Protein AF-A0A941MSP1-F1 (afdb_monomer)

Solvent-accessible surface area (backbone atoms only — not comparable to full-atom values): 10038 Å² total; per-residue (Å²): 139,80,85,80,75,80,82,75,92,82,74,96,70,62,73,68,59,57,51,48,50,52,49,49,52,51,44,52,67,50,64,73,70,70,75,74,81,51,68,58,54,55,52,42,49,37,52,73,72,42,60,57,57,66,68,45,79,78,54,81,81,49,48,59,56,45,52,57,32,33,71,34,69,72,24,37,55,54,52,52,53,51,46,55,54,38,59,72,58,56,72,97,48,71,70,61,54,51,53,33,51,49,44,23,51,53,45,24,52,54,34,34,74,73,66,74,32,69,68,59,12,46,52,53,15,48,52,52,31,4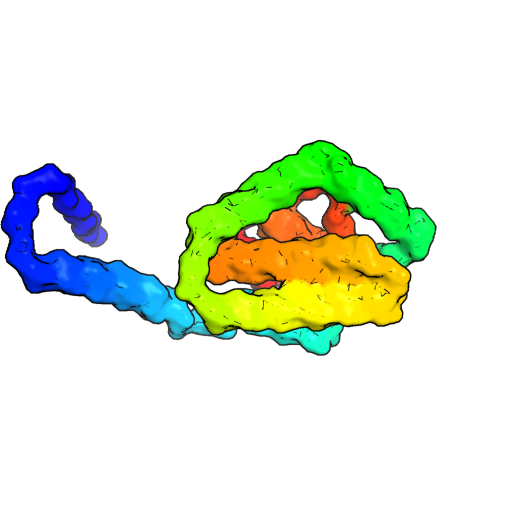9,52,38,47,22,60,76,57,65,59,72,48,33,56,59,32,24,49,54,47,27,37,77,68,32,36,83,78,43,38,78,69,63,64,33,83,73,56,66,68,56,70,79,74,115

Foldseek 3Di:
DDDDDDDDPDDDDDPVVVVVVVVVVVVVVVVVVDDDDQLLNVLLVCLVVVVLQPLADDDLVRVVVQLVQCPPCLNVVVLVVLQVVLVVLDDPDVVLLVSLVSSLVSQLVSCCVPRVDNSVSNVRSVLSSSLSSCSVSVPDWQQNLQCSLCSVVSHHDGHHTDRHDDGSSVSVVD

Sequence (174 aa):
MQEVLCPQVGASFSGQTYLFWKRLISLKQYCFRNTDMDSLDKLIANANDGTLLHKLTLEQKDIHYALDQRDHPSFDNKWMKASHAVDTLKGSAADADARVAQLRKILYLQSMERWESPDLAACISDDFGLIGDALITQYQNPWLNGLLLAYLSSRFPTGELQETPGLLEDAFKA

pLDDT: mean 81.32, std 20.1, range [31.2, 98.31]

Structure (mmCIF, N/CA/C/O backbone):
data_AF-A0A941MSP1-F1
#
_entry.id   AF-A0A941MSP1-F1
#
loop_
_atom_site.group_PDB
_atom_site.id
_atom_site.type_symbol
_atom_site.label_atom_id
_atom_site.label_alt_id
_atom_site.label_comp_id
_atom_site.label_asym_id
_atom_site.label_entity_id
_atom_site.label_seq_id
_atom_site.pdbx_PDB_ins_code
_atom_site.Cartn_x
_atom_site.Cartn_y
_atom_site.Cartn_z
_atom_site.occupancy
_atom_site.B_iso_or_equiv
_atom_site.auth_seq_id
_atom_site.auth_comp_id
_atom_site.auth_asym_id
_atom_site.auth_atom_id
_atom_site.pdbx_PDB_model_num
ATOM 1 N N . MET A 1 1 ? -33.650 -7.736 22.310 1.00 36.94 1 MET A N 1
ATOM 2 C CA . MET A 1 1 ? -32.845 -6.592 21.840 1.00 36.94 1 MET A CA 1
ATOM 3 C C . MET A 1 1 ? -33.368 -5.349 22.530 1.00 36.94 1 MET A C 1
ATOM 5 O O . MET A 1 1 ? -34.503 -4.978 22.276 1.00 36.94 1 MET A O 1
ATOM 9 N N . GLN A 1 2 ? -32.609 -4.781 23.464 1.00 31.20 2 GLN A N 1
ATOM 10 C CA . GLN A 1 2 ? -32.895 -3.459 24.023 1.00 31.20 2 GLN A CA 1
ATOM 11 C C . GLN A 1 2 ? -31.796 -2.527 23.517 1.00 31.20 2 GLN A C 1
ATOM 13 O O . GLN A 1 2 ? -30.632 -2.694 23.878 1.00 31.20 2 GLN A O 1
ATOM 18 N N . GLU A 1 3 ? -32.161 -1.603 22.631 1.00 36.97 3 GLU A N 1
ATOM 19 C CA . GLU A 1 3 ? -31.305 -0.478 22.269 1.00 36.97 3 GLU A CA 1
ATOM 20 C C . GLU A 1 3 ? -31.138 0.414 23.500 1.00 36.97 3 GLU A C 1
ATOM 22 O O . GLU A 1 3 ? -32.107 0.935 24.054 1.00 36.97 3 GLU A O 1
ATOM 27 N N . VAL A 1 4 ? -29.897 0.570 23.956 1.00 43.75 4 VAL A N 1
ATOM 28 C CA . VAL A 1 4 ? -29.560 1.531 25.004 1.00 43.75 4 VAL A CA 1
ATOM 29 C C . VAL A 1 4 ? -29.316 2.866 24.311 1.00 43.75 4 VAL A C 1
ATOM 31 O O . VAL A 1 4 ? -28.249 3.102 23.746 1.00 43.75 4 VAL A O 1
ATOM 34 N N . LEU A 1 5 ? -30.342 3.716 24.318 1.00 41.56 5 LEU A N 1
ATOM 35 C CA . LEU A 1 5 ? -30.281 5.093 23.836 1.00 41.56 5 LEU A CA 1
ATOM 36 C C . LEU A 1 5 ? -29.162 5.864 24.554 1.00 41.56 5 LEU A C 1
ATOM 38 O O . LEU A 1 5 ? -29.098 5.904 25.784 1.00 41.56 5 LEU A O 1
ATOM 42 N N . CYS A 1 6 ? -28.287 6.495 23.770 1.00 42.22 6 CYS A N 1
ATOM 43 C CA . CYS A 1 6 ? -27.318 7.470 24.261 1.00 42.22 6 CYS A CA 1
ATOM 44 C C . CYS A 1 6 ? -28.073 8.672 24.871 1.00 42.22 6 CYS A C 1
ATOM 46 O O . CYS A 1 6 ? -28.960 9.209 24.198 1.00 42.22 6 CYS A O 1
ATOM 48 N N . PRO A 1 7 ? -27.771 9.125 26.104 1.00 40.84 7 PRO A N 1
ATOM 49 C CA . PRO A 1 7 ? -28.446 10.286 26.664 1.00 40.84 7 PRO A CA 1
ATOM 50 C C . PRO A 1 7 ? -27.969 11.557 25.955 1.00 40.84 7 PRO A C 1
ATOM 52 O O . PRO A 1 7 ? -26.774 11.852 25.919 1.00 40.84 7 PRO A O 1
ATOM 55 N N . GLN A 1 8 ? -28.917 12.317 25.410 1.00 44.19 8 GLN A N 1
ATOM 56 C CA . GLN A 1 8 ? -28.675 13.650 24.867 1.00 44.19 8 GLN A CA 1
ATOM 57 C C . GLN A 1 8 ? -28.265 14.617 25.988 1.00 44.19 8 GLN A C 1
ATOM 59 O O . GLN A 1 8 ? -28.754 14.549 27.117 1.00 44.19 8 GLN A O 1
ATOM 64 N N . VAL A 1 9 ? -27.325 15.495 25.644 1.00 46.62 9 VAL A N 1
ATOM 65 C CA . VAL A 1 9 ? -26.627 16.456 26.506 1.00 46.62 9 VAL A CA 1
ATOM 66 C C . VAL A 1 9 ? -27.627 17.319 27.286 1.00 46.62 9 VAL A C 1
ATOM 68 O O . VAL A 1 9 ? -28.341 18.125 26.698 1.00 46.62 9 VAL A O 1
ATOM 71 N N . GLY A 1 10 ? -27.686 17.160 28.612 1.00 44.94 10 GLY A N 1
ATOM 72 C CA . GLY A 1 10 ? -28.572 17.985 29.448 1.00 44.94 10 GLY A CA 1
ATOM 73 C C . GLY A 1 10 ? -28.743 17.584 30.916 1.00 44.94 10 GLY A C 1
ATOM 74 O O . GLY A 1 10 ? -29.373 18.327 31.661 1.00 44.94 10 GLY A O 1
ATOM 75 N N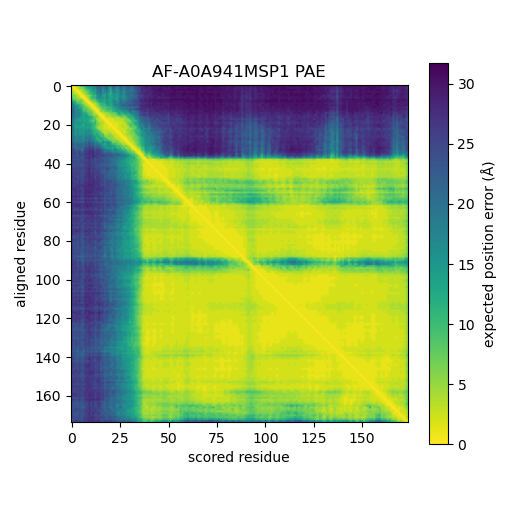 . ALA A 1 11 ? -28.189 16.459 31.375 1.00 44.16 11 ALA A N 1
ATOM 76 C CA . ALA A 1 11 ? -28.283 16.053 32.778 1.00 44.16 11 ALA A CA 1
ATOM 77 C C . ALA A 1 11 ? -26.936 16.205 33.502 1.00 44.16 11 ALA A C 1
ATOM 79 O O . ALA A 1 11 ? -25.910 15.690 33.057 1.00 44.16 11 ALA A O 1
ATOM 80 N N . SER A 1 12 ? -26.956 16.914 34.634 1.00 46.88 12 SER A N 1
ATOM 81 C CA . SER A 1 12 ? -25.859 16.966 35.605 1.00 46.88 12 SER A CA 1
ATOM 82 C C . SER A 1 12 ? -25.603 15.555 36.135 1.00 46.88 12 SER A C 1
ATOM 84 O O . SER A 1 12 ? -26.428 14.994 36.856 1.00 46.88 12 SER A O 1
ATOM 86 N N . PHE A 1 13 ? -24.479 14.964 35.741 1.00 47.03 13 PHE A N 1
ATOM 87 C CA . PHE A 1 13 ? -24.077 13.630 36.167 1.00 47.03 13 PHE A CA 1
ATOM 88 C C . PHE A 1 13 ? -22.897 13.712 37.136 1.00 47.03 13 PHE A C 1
ATOM 90 O O . PHE A 1 13 ? -21.920 14.424 36.904 1.00 47.03 13 PHE A O 1
ATOM 97 N N . SER A 1 14 ? -22.986 12.957 38.233 1.00 57.72 14 SER A N 1
ATOM 98 C CA . SER A 1 14 ? -21.906 12.828 39.210 1.00 57.72 14 SER A CA 1
ATOM 99 C C . SER A 1 14 ? -20.671 12.183 38.569 1.00 57.72 14 SER A C 1
ATOM 101 O O . SER A 1 14 ? -20.783 11.290 37.720 1.00 57.72 14 SER A O 1
ATOM 103 N N . GLY A 1 15 ? -19.476 12.607 38.999 1.00 51.03 15 GLY A N 1
ATOM 104 C CA . GLY A 1 15 ? -18.192 12.222 38.391 1.00 51.03 15 GLY A CA 1
ATOM 105 C C . GLY A 1 15 ? -17.942 10.711 38.262 1.00 51.03 15 GLY A C 1
ATOM 106 O O . GLY A 1 15 ? -17.173 10.292 37.401 1.00 51.03 15 GLY A O 1
ATOM 107 N N . GLN A 1 16 ? -18.632 9.873 39.041 1.00 51.00 16 GLN A N 1
ATOM 108 C CA . GLN A 1 16 ? -18.529 8.411 38.956 1.00 51.00 16 GLN A CA 1
ATOM 109 C C . GLN A 1 16 ? -19.157 7.826 37.677 1.00 51.00 16 GLN A C 1
ATOM 111 O O . GLN A 1 16 ? -18.612 6.879 37.115 1.00 51.00 16 GLN A O 1
ATOM 116 N N . THR A 1 17 ? -20.251 8.400 37.169 1.00 53.03 17 THR A N 1
ATOM 117 C CA . THR A 1 17 ? -20.946 7.890 35.966 1.00 53.03 17 THR A CA 1
ATOM 118 C C . THR A 1 17 ? -20.195 8.217 34.670 1.00 53.03 17 THR A C 1
ATOM 120 O O . THR A 1 17 ? -20.109 7.379 33.772 1.00 53.03 17 THR A O 1
ATOM 123 N N . TYR A 1 18 ? -19.551 9.386 34.607 1.00 50.25 18 TYR A N 1
ATOM 124 C CA . TYR A 1 18 ? -18.667 9.779 33.505 1.00 50.25 18 TYR A CA 1
ATOM 125 C C . TYR A 1 18 ? -17.392 8.926 33.448 1.00 50.25 18 TYR A C 1
ATOM 127 O O . TYR A 1 18 ? -16.989 8.472 32.376 1.00 50.25 18 TYR A O 1
ATOM 135 N N . LEU A 1 19 ? -16.778 8.647 34.605 1.00 53.59 19 LEU A N 1
ATOM 136 C CA . LEU A 1 19 ? -15.631 7.741 34.692 1.00 53.59 19 LEU A CA 1
ATOM 137 C C . LEU A 1 19 ? -16.010 6.309 34.298 1.00 53.59 19 LEU A C 1
ATOM 139 O O . LEU A 1 19 ? -15.222 5.641 33.637 1.00 53.59 19 LEU A O 1
ATOM 143 N N . PHE A 1 20 ? -17.221 5.857 34.632 1.00 53.50 20 PHE A N 1
ATOM 144 C CA . PHE A 1 20 ? -17.731 4.552 34.214 1.00 53.50 20 PHE A CA 1
ATOM 145 C C . PHE A 1 20 ? -17.922 4.466 32.694 1.00 53.50 20 PHE A C 1
ATOM 147 O O . PHE A 1 20 ? -17.474 3.501 32.083 1.00 53.50 20 PHE A O 1
ATOM 154 N N . TRP A 1 21 ? -18.484 5.500 32.059 1.00 45.12 21 TRP A N 1
ATOM 155 C CA . TRP A 1 21 ? -18.606 5.574 30.597 1.00 45.12 21 TRP A CA 1
ATOM 156 C C . TRP A 1 21 ? -17.251 5.651 29.887 1.00 45.12 21 TRP A C 1
ATOM 158 O O . TRP A 1 21 ? -17.028 4.917 28.928 1.00 45.12 21 TRP A O 1
ATOM 168 N N . LYS A 1 22 ? -16.306 6.459 30.386 1.00 45.78 22 LYS A N 1
ATOM 169 C CA . LYS A 1 22 ? -14.922 6.484 29.877 1.00 45.78 22 LYS A CA 1
ATOM 170 C C . LYS A 1 22 ? -14.240 5.130 30.012 1.00 45.78 22 LYS A C 1
ATOM 172 O O . LYS A 1 22 ? -13.560 4.692 29.089 1.00 45.78 22 LYS A O 1
ATOM 177 N N . ARG A 1 23 ? -14.449 4.451 31.141 1.00 48.53 23 ARG A N 1
ATOM 178 C CA . ARG A 1 23 ? -13.906 3.117 31.387 1.00 48.53 23 ARG A CA 1
ATOM 179 C C . ARG A 1 23 ? -14.575 2.076 30.501 1.00 48.53 23 ARG A C 1
ATOM 181 O O . ARG A 1 23 ? -13.873 1.210 30.022 1.00 48.53 23 ARG A O 1
ATOM 188 N N . LEU A 1 24 ? -15.869 2.180 30.205 1.00 47.28 24 LEU A N 1
ATOM 189 C CA . LEU A 1 24 ? -16.560 1.298 29.262 1.00 47.28 24 LEU A CA 1
ATOM 190 C C . LEU A 1 24 ? -16.162 1.546 27.803 1.00 47.28 24 LEU A C 1
ATOM 192 O O . LEU A 1 24 ? -16.032 0.581 27.064 1.00 47.28 24 LEU A O 1
ATOM 196 N N . ILE A 1 25 ? -15.932 2.794 27.383 1.00 55.66 25 ILE A N 1
ATOM 197 C CA . ILE A 1 25 ? -15.379 3.109 26.054 1.00 55.66 25 ILE A CA 1
ATOM 198 C C . ILE A 1 25 ? -13.952 2.566 25.954 1.00 55.66 25 ILE A C 1
ATOM 200 O O . ILE A 1 25 ? -13.644 1.835 25.021 1.00 55.66 25 ILE A O 1
ATOM 204 N N . SER A 1 26 ? -13.115 2.830 26.960 1.00 45.97 26 SER A N 1
ATOM 205 C CA . SER A 1 26 ? -11.747 2.310 27.035 1.00 45.97 26 SER A CA 1
ATOM 206 C C . SER A 1 26 ? -11.713 0.780 27.090 1.00 45.97 26 SER A C 1
ATOM 208 O O . SER A 1 26 ? -10.929 0.177 26.372 1.00 45.97 26 SER A O 1
ATOM 210 N N . LEU A 1 27 ? -12.601 0.139 27.857 1.00 40.41 27 LEU A N 1
ATOM 211 C CA . LEU A 1 27 ? -12.724 -1.318 27.944 1.00 40.41 27 LEU A CA 1
ATOM 212 C C . LEU A 1 27 ? -13.322 -1.923 26.675 1.00 40.41 27 LEU A C 1
ATOM 214 O O . LEU A 1 27 ? -12.879 -2.988 26.282 1.00 40.41 27 LEU A O 1
ATOM 218 N N . LYS A 1 28 ? -14.255 -1.266 25.976 1.00 44.19 28 LYS A N 1
ATOM 219 C CA . LYS A 1 28 ? -14.699 -1.711 24.643 1.00 44.19 28 LYS A CA 1
ATOM 220 C C . LYS A 1 28 ? -13.563 -1.606 23.625 1.00 44.19 28 LYS A C 1
ATOM 222 O O . LYS A 1 28 ? -13.337 -2.547 22.879 1.00 44.19 28 LYS A O 1
ATOM 227 N N . GLN A 1 29 ? -12.788 -0.525 23.664 1.00 45.06 29 GLN A N 1
ATOM 228 C CA . GLN A 1 29 ? -11.605 -0.315 22.824 1.00 45.06 29 GLN A CA 1
ATOM 229 C C . GLN A 1 29 ? -10.417 -1.224 23.210 1.00 45.06 29 GLN A C 1
ATOM 231 O O . GLN A 1 29 ? -9.470 -1.365 22.439 1.00 45.06 29 GLN A O 1
ATOM 236 N N . TYR A 1 30 ? -10.436 -1.825 24.403 1.00 39.47 30 TYR A N 1
ATOM 237 C CA . TYR A 1 30 ? -9.413 -2.746 24.915 1.00 39.47 30 TYR A CA 1
ATOM 238 C C . TYR A 1 30 ? -9.817 -4.222 24.751 1.00 39.47 30 TYR A C 1
ATOM 240 O O . TYR A 1 30 ? -8.995 -5.049 24.385 1.00 39.47 30 TYR A O 1
ATOM 248 N N . CYS A 1 31 ? -11.091 -4.567 24.944 1.00 37.19 31 CYS A N 1
ATOM 249 C CA . CYS A 1 31 ? -11.619 -5.917 24.735 1.00 37.19 31 CYS A CA 1
ATOM 250 C C . CYS A 1 31 ? -11.827 -6.253 23.252 1.00 37.19 31 CYS A C 1
ATOM 252 O O . CYS A 1 31 ? -11.794 -7.426 22.909 1.00 37.19 31 CYS A O 1
ATOM 254 N N . PHE A 1 32 ? -11.979 -5.261 22.365 1.00 41.00 32 PHE A N 1
ATOM 255 C CA . PHE A 1 32 ? -11.962 -5.489 20.911 1.00 41.00 32 PHE A CA 1
ATOM 256 C C . PHE A 1 32 ? -10.546 -5.762 20.365 1.00 41.00 32 PHE A C 1
ATOM 258 O O . PHE A 1 32 ? -10.390 -6.188 19.230 1.00 41.00 32 PHE A O 1
ATOM 265 N N . ARG A 1 33 ? -9.504 -5.535 21.176 1.00 46.03 33 ARG A N 1
ATOM 266 C CA . ARG A 1 33 ? -8.090 -5.665 20.793 1.00 46.03 33 ARG A CA 1
ATOM 267 C C . ARG A 1 33 ? -7.514 -7.082 20.939 1.00 46.03 33 ARG A C 1
ATOM 269 O O . ARG A 1 33 ? -6.309 -7.228 20.798 1.00 46.03 33 ARG A O 1
ATOM 276 N N . ASN A 1 34 ? -8.317 -8.098 21.282 1.00 43.69 34 ASN A N 1
ATOM 277 C CA . ASN A 1 34 ? -7.769 -9.335 21.855 1.00 43.69 34 ASN A CA 1
ATOM 278 C C . ASN A 1 34 ? -8.404 -10.654 21.373 1.00 43.69 34 ASN A C 1
ATOM 280 O O . ASN A 1 34 ? -8.683 -11.539 22.181 1.00 43.69 34 ASN A O 1
ATOM 284 N N . THR A 1 35 ? -8.579 -10.818 20.062 1.00 38.62 35 THR A N 1
ATOM 285 C CA . THR A 1 35 ? -8.818 -12.131 19.436 1.00 38.62 35 THR A CA 1
ATOM 286 C C . THR A 1 35 ? -8.206 -12.143 18.036 1.00 38.62 35 THR A C 1
ATOM 288 O O . THR A 1 35 ? -8.507 -11.253 17.249 1.00 38.62 35 THR A O 1
ATOM 291 N N . ASP A 1 36 ? -7.387 -13.165 17.765 1.00 43.09 36 ASP A N 1
ATOM 292 C CA . ASP A 1 36 ? -6.569 -13.399 16.563 1.00 43.09 36 ASP A CA 1
ATOM 293 C C . ASP A 1 36 ? -5.363 -12.464 16.384 1.00 43.09 36 ASP A C 1
ATOM 295 O O . ASP A 1 36 ? -5.381 -11.319 16.819 1.00 43.09 36 ASP A O 1
ATOM 299 N N . MET A 1 37 ? -4.274 -12.982 15.789 1.00 55.47 37 MET A N 1
ATOM 300 C CA . MET A 1 37 ? -3.112 -12.176 15.383 1.00 55.47 37 MET A CA 1
ATOM 301 C C . MET A 1 37 ? -3.603 -10.874 14.749 1.00 55.47 37 MET A C 1
ATOM 303 O O . MET A 1 37 ? -4.381 -10.936 13.788 1.00 55.47 37 MET A O 1
ATOM 307 N N . ASP A 1 38 ? -3.136 -9.743 15.281 1.00 79.88 38 ASP A N 1
ATOM 308 C CA . ASP A 1 38 ? -3.433 -8.416 14.756 1.00 79.88 38 ASP A CA 1
ATOM 309 C C . ASP A 1 38 ? -3.181 -8.431 13.240 1.00 79.88 38 ASP A C 1
ATOM 311 O O . ASP A 1 38 ? -2.185 -8.992 12.778 1.00 79.88 38 ASP A O 1
ATOM 315 N N . SER A 1 39 ? -4.087 -7.881 12.431 1.00 85.12 39 SER A N 1
ATOM 316 C CA . SER A 1 39 ? -3.950 -7.893 10.964 1.00 85.12 39 SER A CA 1
ATOM 317 C C . SER A 1 39 ? -2.605 -7.299 10.516 1.00 85.12 39 SER A C 1
ATOM 319 O O . SER A 1 39 ? -2.026 -7.736 9.521 1.00 85.12 39 SER A O 1
ATOM 321 N N . LEU A 1 40 ? -2.056 -6.374 11.311 1.00 88.69 40 LEU A N 1
ATOM 322 C CA . LEU A 1 40 ? -0.703 -5.849 11.149 1.00 88.69 40 LEU A CA 1
ATOM 323 C C . LEU A 1 40 ? 0.401 -6.890 11.429 1.00 88.69 40 LEU A C 1
ATOM 325 O O . LEU A 1 40 ? 1.387 -6.920 10.698 1.00 88.69 40 LEU A O 1
ATOM 329 N N . ASP A 1 41 ? 0.248 -7.779 12.415 1.00 88.19 41 ASP A N 1
ATOM 330 C CA . ASP A 1 41 ? 1.209 -8.868 12.668 1.00 88.19 41 ASP A CA 1
ATOM 331 C C . ASP A 1 41 ? 1.263 -9.849 11.499 1.00 88.19 41 ASP A C 1
ATOM 333 O O . ASP A 1 41 ? 2.348 -10.257 11.090 1.00 88.19 41 ASP A O 1
ATOM 337 N N . LYS A 1 42 ? 0.108 -10.190 10.913 1.00 86.94 42 LYS A N 1
ATOM 338 C CA . LYS A 1 42 ? 0.058 -11.042 9.712 1.00 86.94 42 LYS A CA 1
ATOM 339 C C . LYS A 1 42 ? 0.773 -10.381 8.538 1.00 86.94 42 LYS A C 1
ATOM 341 O O . LYS A 1 42 ? 1.527 -11.035 7.822 1.00 86.94 42 LYS A O 1
ATOM 346 N N . LEU A 1 43 ? 0.569 -9.076 8.363 1.00 90.06 43 LEU A N 1
ATOM 347 C CA . LEU A 1 43 ? 1.231 -8.298 7.322 1.00 90.06 43 LEU A CA 1
ATOM 348 C C . LEU A 1 43 ? 2.755 -8.264 7.520 1.00 90.06 43 LEU A C 1
ATOM 350 O O . LEU A 1 43 ? 3.502 -8.495 6.573 1.00 90.06 43 LEU A O 1
ATOM 354 N N . ILE A 1 44 ? 3.216 -8.050 8.755 1.00 92.06 44 ILE A N 1
ATOM 355 C CA . ILE A 1 44 ? 4.640 -8.083 9.116 1.00 92.06 44 ILE A CA 1
ATOM 356 C C . ILE A 1 44 ? 5.230 -9.484 8.919 1.00 92.06 44 ILE A C 1
ATOM 358 O O . ILE A 1 44 ? 6.339 -9.602 8.400 1.00 92.06 44 ILE A O 1
ATOM 362 N N . ALA A 1 45 ? 4.519 -10.546 9.300 1.00 90.25 45 ALA A N 1
ATOM 363 C CA . ALA A 1 45 ? 4.963 -11.921 9.083 1.00 90.25 45 ALA A CA 1
ATOM 364 C C . ALA A 1 45 ? 5.141 -12.214 7.584 1.00 90.25 45 ALA A C 1
ATOM 366 O O . ALA A 1 45 ? 6.224 -12.612 7.163 1.00 90.25 45 ALA A O 1
ATOM 367 N N . ASN A 1 46 ? 4.140 -11.883 6.761 1.00 88.75 46 ASN A N 1
ATOM 368 C CA . ASN A 1 46 ? 4.218 -12.056 5.309 1.00 88.75 46 ASN A CA 1
ATOM 369 C C . ASN A 1 46 ? 5.352 -11.230 4.675 1.00 88.75 46 ASN A C 1
ATOM 371 O O . ASN A 1 46 ? 5.992 -11.682 3.723 1.00 88.75 46 ASN A O 1
ATOM 375 N N . ALA A 1 47 ? 5.617 -10.024 5.192 1.00 91.38 47 ALA A N 1
ATOM 376 C CA . ALA A 1 47 ? 6.749 -9.211 4.755 1.00 91.38 47 ALA A CA 1
ATOM 377 C C . ALA A 1 47 ? 8.086 -9.888 5.088 1.00 91.38 47 ALA A C 1
ATOM 379 O O . ALA A 1 47 ? 8.945 -9.992 4.219 1.00 91.38 47 ALA A O 1
ATOM 380 N N . ASN A 1 48 ? 8.263 -10.389 6.315 1.00 91.38 48 ASN A N 1
ATOM 381 C CA . ASN A 1 48 ? 9.494 -11.077 6.726 1.00 91.38 48 ASN A CA 1
ATOM 382 C C . ASN A 1 48 ? 9.753 -12.355 5.920 1.00 91.38 48 ASN A C 1
ATOM 384 O O . ASN A 1 48 ? 10.890 -12.603 5.530 1.00 91.38 48 ASN A O 1
ATOM 388 N N . ASP A 1 49 ? 8.703 -13.113 5.609 1.00 88.50 49 ASP A N 1
ATOM 389 C CA . ASP A 1 49 ? 8.802 -14.320 4.783 1.00 88.50 49 ASP A CA 1
ATOM 390 C C . ASP A 1 49 ? 9.036 -13.997 3.290 1.00 88.50 49 ASP A C 1
ATOM 392 O O . ASP A 1 49 ? 9.179 -14.897 2.462 1.00 88.50 49 ASP A O 1
ATOM 396 N N . GLY A 1 50 ? 9.040 -12.708 2.918 1.00 82.94 50 GLY A N 1
ATOM 397 C CA . GLY A 1 50 ? 9.230 -12.215 1.552 1.00 82.94 50 GLY A CA 1
ATOM 398 C C . GLY A 1 50 ? 8.042 -12.476 0.621 1.00 82.94 50 GLY A C 1
ATOM 399 O O . GLY A 1 50 ? 8.083 -12.113 -0.555 1.00 82.94 50 GLY A O 1
ATOM 400 N N . THR A 1 51 ? 6.964 -13.084 1.120 1.00 82.00 51 THR A N 1
ATOM 401 C CA . THR A 1 51 ? 5.844 -13.571 0.302 1.00 82.00 51 THR A CA 1
ATOM 402 C C . THR A 1 51 ? 5.035 -12.443 -0.330 1.00 82.00 51 THR A C 1
ATOM 404 O O . THR A 1 51 ? 4.542 -12.624 -1.444 1.00 82.00 51 THR A O 1
ATOM 407 N N . LEU A 1 52 ? 4.959 -11.273 0.320 1.00 84.38 52 LEU A N 1
ATOM 408 C CA . LEU A 1 52 ? 4.229 -10.102 -0.191 1.00 84.38 52 LEU A CA 1
ATOM 409 C C . LEU A 1 52 ? 4.755 -9.621 -1.542 1.00 84.38 52 LEU A C 1
ATOM 411 O O . LEU A 1 52 ? 3.975 -9.283 -2.427 1.00 84.38 52 LEU A O 1
ATOM 415 N N . LEU A 1 53 ? 6.079 -9.587 -1.701 1.00 87.75 53 LEU A N 1
ATOM 416 C CA . LEU A 1 53 ? 6.713 -9.074 -2.912 1.00 87.75 53 LEU A CA 1
ATOM 417 C C . LEU A 1 53 ? 7.198 -10.194 -3.829 1.00 87.75 53 LEU A C 1
ATOM 419 O O . LEU A 1 53 ? 7.422 -9.937 -5.006 1.00 87.75 53 LEU A O 1
ATOM 423 N N . HIS A 1 54 ? 7.339 -11.433 -3.345 1.00 83.94 54 HIS A N 1
ATOM 424 C CA . HIS A 1 54 ? 7.972 -12.530 -4.086 1.00 83.94 54 HIS A CA 1
ATOM 425 C C . HIS A 1 54 ? 7.427 -12.701 -5.513 1.00 83.94 54 HIS A C 1
ATOM 427 O O . HIS A 1 54 ? 8.195 -12.747 -6.476 1.00 83.94 54 HIS A O 1
ATOM 433 N N . LYS A 1 55 ? 6.102 -12.707 -5.669 1.00 84.88 55 LYS A N 1
ATOM 434 C CA . LYS A 1 55 ? 5.444 -12.920 -6.966 1.00 84.88 55 LYS A CA 1
ATOM 435 C C . LYS A 1 55 ? 5.280 -11.650 -7.804 1.00 84.88 55 LYS A C 1
ATOM 437 O O . LYS A 1 55 ? 4.914 -11.751 -8.973 1.00 84.88 55 LYS A O 1
ATOM 442 N N . LEU A 1 56 ? 5.556 -10.474 -7.240 1.00 90.00 56 LEU A N 1
ATOM 443 C CA . LEU A 1 56 ? 5.474 -9.218 -7.973 1.00 90.00 56 LEU A CA 1
ATOM 444 C C . LEU A 1 56 ? 6.546 -9.195 -9.066 1.00 90.00 56 LEU A C 1
ATOM 446 O O . LEU A 1 56 ? 7.735 -9.296 -8.775 1.00 90.00 56 LEU A O 1
ATOM 450 N N . THR A 1 57 ? 6.131 -9.080 -10.324 1.00 86.75 57 THR A N 1
ATOM 451 C CA . THR A 1 57 ? 7.040 -9.027 -11.475 1.00 86.75 57 THR A CA 1
ATOM 452 C C . THR A 1 57 ? 6.952 -7.654 -12.131 1.00 86.75 57 THR A C 1
ATOM 454 O O . THR A 1 57 ? 5.881 -7.201 -12.517 1.00 86.75 57 THR A O 1
ATOM 457 N N . LEU A 1 58 ? 8.095 -6.977 -12.193 1.00 89.25 58 LEU A N 1
ATOM 458 C CA . LEU A 1 58 ? 8.292 -5.656 -12.784 1.00 89.25 58 LEU A CA 1
ATOM 459 C C . LEU A 1 58 ? 9.679 -5.683 -13.421 1.00 89.25 58 LEU A C 1
ATOM 461 O O . LEU A 1 58 ? 10.662 -5.906 -12.711 1.00 89.25 58 LEU A O 1
ATOM 465 N N . GLU A 1 59 ? 9.759 -5.522 -14.739 1.00 85.69 59 GLU A N 1
ATOM 466 C CA . GLU A 1 59 ? 11.043 -5.369 -15.425 1.00 85.69 59 GLU A CA 1
ATOM 467 C C . GLU A 1 59 ? 11.535 -3.926 -15.288 1.00 85.69 59 GLU A C 1
ATOM 469 O O . GLU A 1 59 ? 10.730 -3.003 -15.186 1.00 85.69 59 GLU A O 1
ATOM 474 N N . GLN A 1 60 ? 12.851 -3.699 -15.355 1.00 81.25 60 GLN A N 1
ATOM 475 C CA . GLN A 1 60 ? 13.432 -2.362 -15.158 1.00 81.25 60 GLN A CA 1
ATOM 476 C C . GLN A 1 60 ? 12.802 -1.287 -16.060 1.00 81.25 60 GLN A C 1
ATOM 478 O O . GLN A 1 60 ? 12.540 -0.171 -15.619 1.00 81.25 60 GLN A O 1
ATOM 483 N N . LYS A 1 61 ? 12.526 -1.635 -17.324 1.00 81.00 61 LYS A N 1
ATOM 484 C CA . LYS A 1 61 ? 11.886 -0.740 -18.302 1.00 81.00 61 LYS A CA 1
ATOM 485 C C . LYS A 1 61 ? 10.452 -0.352 -17.916 1.00 81.00 61 LYS A C 1
ATOM 487 O O . LYS A 1 61 ? 9.997 0.721 -18.297 1.00 81.00 61 LYS A O 1
ATOM 492 N N . ASP A 1 62 ? 9.763 -1.205 -17.162 1.00 90.88 62 ASP A N 1
ATOM 493 C CA . ASP A 1 62 ? 8.371 -1.006 -16.766 1.00 90.88 62 ASP A CA 1
ATOM 494 C C . ASP A 1 62 ? 8.277 -0.183 -15.477 1.00 90.88 62 ASP A C 1
ATOM 496 O O . ASP A 1 62 ? 7.237 0.414 -15.217 1.00 90.88 62 ASP A O 1
ATOM 500 N N . ILE A 1 63 ? 9.361 -0.103 -14.691 1.00 94.50 63 ILE A N 1
ATOM 501 C CA . ILE A 1 63 ? 9.398 0.655 -13.432 1.00 94.50 63 ILE A CA 1
ATOM 502 C C . ILE A 1 63 ? 9.134 2.139 -13.683 1.00 94.50 63 ILE A C 1
ATOM 504 O O . ILE A 1 63 ? 8.269 2.707 -13.027 1.00 94.50 63 ILE A O 1
ATOM 508 N N . HIS A 1 64 ? 9.821 2.765 -14.643 1.00 93.50 64 HIS A N 1
ATOM 509 C CA . HIS A 1 64 ? 9.613 4.189 -14.937 1.00 93.50 64 HIS A CA 1
ATOM 510 C C . HIS A 1 64 ? 8.169 4.479 -15.347 1.00 93.50 64 HIS A C 1
ATOM 512 O O . HIS A 1 64 ? 7.534 5.357 -14.775 1.00 93.50 64 HIS A O 1
ATOM 518 N N . TYR A 1 65 ? 7.622 3.672 -16.258 1.00 94.31 65 TYR A N 1
ATOM 519 C CA . TYR A 1 65 ? 6.224 3.796 -16.658 1.00 94.31 65 TYR A CA 1
ATOM 520 C C . TYR A 1 65 ? 5.273 3.596 -15.470 1.00 94.31 65 TYR A C 1
ATOM 522 O O . TYR A 1 65 ? 4.314 4.340 -15.300 1.00 94.31 65 TYR A O 1
ATOM 530 N N . ALA A 1 66 ? 5.536 2.607 -14.617 1.00 95.06 66 ALA A N 1
ATOM 531 C CA . ALA A 1 66 ? 4.720 2.353 -13.441 1.00 95.06 66 ALA A CA 1
ATOM 532 C C . ALA A 1 66 ? 4.737 3.523 -12.444 1.00 95.06 66 ALA A C 1
ATOM 534 O O . ALA A 1 66 ? 3.690 3.839 -11.879 1.00 95.06 66 ALA A O 1
ATOM 535 N N . LEU A 1 67 ? 5.894 4.162 -12.247 1.00 95.69 67 LEU A N 1
ATOM 536 C CA . LEU A 1 67 ? 6.040 5.348 -11.403 1.00 95.69 67 LEU A CA 1
ATOM 537 C C . LEU A 1 67 ? 5.297 6.551 -12.004 1.00 95.69 67 LEU A C 1
ATOM 539 O O . LEU A 1 67 ? 4.485 7.151 -11.305 1.00 95.69 67 LEU A O 1
ATOM 543 N N . ASP A 1 68 ? 5.432 6.810 -13.308 1.00 94.94 68 ASP A N 1
ATOM 544 C CA . ASP A 1 68 ? 4.682 7.875 -13.999 1.00 94.94 68 ASP A CA 1
ATOM 545 C C . ASP A 1 68 ? 3.158 7.693 -13.846 1.00 94.94 68 ASP A C 1
ATOM 547 O O . ASP A 1 68 ? 2.400 8.642 -13.639 1.00 94.94 68 ASP A O 1
ATOM 551 N N . GLN A 1 69 ? 2.683 6.444 -13.902 1.00 95.81 69 GLN A N 1
ATOM 552 C CA . GLN A 1 69 ? 1.266 6.124 -13.722 1.00 95.81 69 GLN A CA 1
ATOM 553 C C . GLN A 1 69 ? 0.767 6.323 -12.281 1.00 95.81 69 GLN A C 1
ATOM 555 O O . GLN A 1 69 ? -0.451 6.359 -12.073 1.00 95.81 69 GLN A O 1
ATOM 560 N N . ARG A 1 70 ? 1.659 6.415 -11.287 1.00 95.38 70 ARG A N 1
ATOM 561 C CA . ARG A 1 70 ? 1.303 6.746 -9.897 1.00 95.38 70 ARG A CA 1
ATOM 562 C C . ARG A 1 70 ? 1.195 8.247 -9.673 1.00 95.38 70 ARG A C 1
ATOM 564 O O . ARG A 1 70 ? 0.312 8.663 -8.929 1.00 95.38 70 ARG A O 1
ATOM 571 N N . ASP A 1 71 ? 1.999 9.032 -10.380 1.00 95.25 71 ASP A N 1
ATOM 572 C CA . ASP A 1 71 ? 1.927 10.497 -10.353 1.00 95.25 71 ASP A CA 1
ATOM 573 C C . ASP A 1 71 ? 0.684 11.033 -11.082 1.00 95.25 71 ASP A C 1
ATOM 575 O O . ASP A 1 71 ? 0.311 12.202 -10.951 1.00 95.25 71 ASP A O 1
ATOM 579 N N . HIS A 1 72 ? -0.007 10.182 -11.847 1.00 96.44 72 HIS A N 1
ATOM 580 C CA . HIS A 1 72 ? -1.257 10.565 -12.483 1.00 96.44 72 HIS A CA 1
ATOM 581 C C . HIS A 1 72 ? -2.328 10.926 -11.427 1.00 96.44 72 HIS A C 1
ATOM 583 O O . HIS A 1 72 ? -2.548 10.156 -10.483 1.00 96.44 72 HIS A O 1
ATOM 589 N N . PRO A 1 73 ? -3.103 12.018 -11.611 1.00 95.81 73 PRO A N 1
ATOM 590 C CA . PRO A 1 73 ? -4.084 12.485 -10.623 1.00 95.81 73 PRO A CA 1
ATOM 591 C C . PRO A 1 73 ? -5.154 11.462 -10.221 1.00 95.81 73 PRO A C 1
ATOM 593 O O . PRO A 1 73 ? -5.793 11.608 -9.181 1.00 95.81 73 PRO A O 1
ATOM 596 N N . SER A 1 74 ? -5.395 10.443 -11.047 1.00 94.62 74 S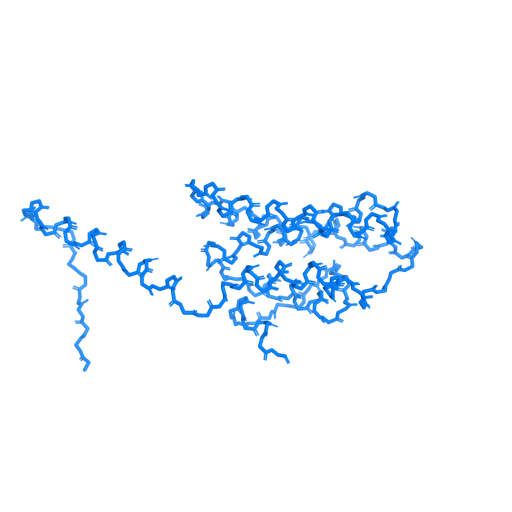ER A N 1
ATOM 597 C CA . SER A 1 74 ? -6.337 9.362 -10.739 1.00 94.62 74 SER A CA 1
ATOM 598 C C . SER A 1 74 ? -5.854 8.445 -9.608 1.00 94.62 74 SER A C 1
ATOM 600 O O . SER A 1 74 ? -6.682 7.850 -8.914 1.00 94.62 74 SER A O 1
ATOM 602 N N . PHE A 1 75 ? -4.535 8.334 -9.431 1.00 97.31 75 PHE A N 1
ATOM 603 C CA . PHE A 1 75 ? -3.900 7.571 -8.364 1.00 97.31 75 PHE A CA 1
ATOM 604 C C . PHE A 1 75 ? -3.507 8.495 -7.208 1.00 97.31 75 PHE A C 1
ATOM 606 O O . PHE A 1 75 ? -4.011 8.316 -6.097 1.00 97.31 75 PHE A O 1
ATOM 613 N N . ASP A 1 76 ? -2.690 9.518 -7.486 1.00 97.19 76 ASP A N 1
ATOM 614 C CA . ASP A 1 76 ? -2.101 10.404 -6.475 1.00 97.19 76 ASP A CA 1
ATOM 615 C C . ASP A 1 76 ? -3.159 11.039 -5.558 1.00 97.19 76 ASP A C 1
ATOM 617 O O . ASP A 1 76 ? -3.104 10.899 -4.337 1.00 97.19 76 ASP A O 1
ATOM 621 N N . ASN A 1 77 ? -4.231 11.609 -6.125 1.00 97.50 77 ASN A N 1
ATOM 622 C CA . ASN A 1 77 ? -5.291 12.223 -5.317 1.00 97.50 77 ASN A CA 1
ATOM 623 C C . ASN A 1 77 ? -5.969 11.229 -4.363 1.00 97.50 77 ASN A C 1
ATOM 625 O O . ASN A 1 77 ? -6.386 11.609 -3.266 1.00 97.50 77 ASN A O 1
ATOM 629 N N . LYS A 1 78 ? -6.130 9.964 -4.774 1.00 97.88 78 LYS A N 1
ATOM 630 C CA . LYS A 1 78 ? -6.751 8.937 -3.929 1.00 97.88 78 LYS A CA 1
ATOM 631 C C . LYS A 1 78 ? -5.788 8.483 -2.833 1.00 97.88 78 LYS A C 1
ATOM 633 O O . LYS A 1 78 ? -6.223 8.371 -1.685 1.00 97.88 78 LYS A O 1
ATOM 638 N N . TRP A 1 79 ? -4.506 8.315 -3.165 1.00 98.19 79 TRP A N 1
ATOM 639 C CA . TRP A 1 79 ? -3.450 8.009 -2.200 1.00 98.19 79 TRP A CA 1
ATOM 640 C C . TRP A 1 79 ? -3.336 9.114 -1.145 1.00 98.19 79 TRP A C 1
ATOM 642 O O . TRP A 1 79 ? -3.494 8.846 0.046 1.00 98.19 79 TRP A O 1
ATOM 652 N N . MET A 1 80 ? -3.209 10.373 -1.574 1.00 97.81 80 MET A N 1
ATOM 653 C CA . MET A 1 80 ? -3.127 11.542 -0.694 1.00 97.81 80 MET A CA 1
ATOM 654 C C . MET A 1 80 ? -4.365 11.693 0.191 1.00 97.81 80 MET A C 1
ATOM 656 O O . MET A 1 80 ? -4.254 11.966 1.386 1.00 97.81 80 MET A O 1
ATOM 660 N N . LYS A 1 81 ? -5.565 11.470 -0.358 1.00 97.75 81 LYS A N 1
ATOM 661 C CA . LYS A 1 81 ? -6.811 11.519 0.419 1.00 97.75 81 LYS A CA 1
ATOM 662 C C . LYS A 1 81 ? -6.860 10.438 1.500 1.00 97.75 81 LYS A C 1
ATOM 664 O O . LYS A 1 81 ? -7.307 10.727 2.609 1.00 97.75 81 LYS A O 1
ATOM 669 N N . ALA A 1 82 ? -6.438 9.214 1.185 1.00 97.19 82 ALA A N 1
ATOM 670 C CA . ALA A 1 82 ? -6.379 8.125 2.155 1.00 97.19 82 ALA A CA 1
ATOM 671 C C . ALA A 1 82 ? -5.317 8.397 3.232 1.00 97.19 82 ALA A C 1
ATOM 673 O O . ALA A 1 82 ? -5.616 8.267 4.416 1.00 97.19 82 ALA A O 1
ATOM 674 N N . SER A 1 83 ? -4.130 8.852 2.825 1.00 96.75 83 SER A N 1
ATOM 675 C CA . SER A 1 83 ? -3.025 9.217 3.715 1.00 96.75 83 SER A CA 1
ATOM 676 C C . SER A 1 83 ? -3.427 10.291 4.726 1.00 96.75 83 SER A C 1
ATOM 678 O O . SER A 1 83 ? -3.411 10.046 5.930 1.00 96.75 83 SER A O 1
ATOM 680 N N . HIS A 1 84 ? -3.960 11.424 4.257 1.00 96.50 84 HIS A N 1
ATOM 681 C CA . HIS A 1 84 ? -4.449 12.484 5.143 1.00 96.50 84 HIS A CA 1
ATOM 682 C C . HIS A 1 84 ? -5.564 12.018 6.091 1.00 96.50 84 HIS A C 1
ATOM 684 O O . HIS A 1 84 ? -5.629 12.461 7.241 1.00 96.50 84 HIS A O 1
ATOM 690 N N . ALA A 1 85 ? -6.464 11.147 5.624 1.00 95.50 85 ALA A N 1
ATOM 691 C CA . ALA A 1 85 ? -7.536 10.624 6.463 1.00 95.50 85 ALA A CA 1
ATOM 692 C C . ALA A 1 85 ? -6.981 9.767 7.608 1.00 95.50 85 ALA A C 1
ATOM 694 O O . ALA A 1 85 ? -7.398 9.940 8.752 1.00 95.50 85 ALA A O 1
ATOM 695 N N . VAL A 1 86 ? -6.019 8.890 7.313 1.00 92.69 86 VAL A N 1
ATOM 696 C CA . VAL A 1 86 ? -5.354 8.051 8.313 1.00 92.69 86 VAL A CA 1
ATOM 697 C C . VAL A 1 86 ? -4.531 8.897 9.283 1.00 92.69 86 VAL A C 1
ATOM 699 O O . VAL A 1 86 ? -4.683 8.734 10.491 1.00 92.69 86 VAL A O 1
ATOM 702 N N . ASP A 1 87 ? -3.753 9.862 8.793 1.00 91.31 87 ASP A N 1
ATOM 703 C CA . ASP A 1 87 ? -2.978 10.782 9.636 1.00 91.31 87 ASP A CA 1
ATOM 704 C C . ASP A 1 87 ? -3.862 11.585 10.597 1.00 91.31 87 ASP A C 1
ATOM 706 O O . ASP A 1 87 ? -3.492 11.813 11.746 1.00 91.31 87 ASP A O 1
ATOM 710 N N . THR A 1 88 ? -5.068 11.969 10.170 1.00 91.00 88 THR A N 1
ATOM 711 C CA . THR A 1 88 ? -6.034 12.662 11.040 1.00 91.00 88 THR A CA 1
ATOM 712 C C . THR A 1 88 ? -6.580 11.751 12.146 1.00 91.00 88 THR A C 1
ATOM 714 O O . THR A 1 88 ? -6.938 12.224 13.226 1.00 91.00 88 THR A O 1
ATOM 717 N N . LEU A 1 89 ? -6.676 10.445 11.884 1.00 87.38 89 LEU A N 1
ATOM 718 C CA . LEU A 1 89 ? -7.151 9.445 12.845 1.00 87.38 89 LEU A CA 1
ATOM 719 C C . LEU A 1 89 ? -6.040 8.946 13.774 1.00 87.38 89 LEU A C 1
ATOM 721 O O . LEU A 1 89 ? -6.335 8.429 14.857 1.00 87.38 89 LEU A O 1
ATOM 725 N N . LYS A 1 90 ? -4.776 9.089 13.367 1.00 80.69 90 LYS A N 1
ATOM 726 C CA . LYS A 1 90 ? -3.622 8.692 14.165 1.00 80.69 90 LYS A CA 1
ATOM 727 C C . LYS A 1 90 ? -3.561 9.494 15.464 1.00 80.69 90 LYS A C 1
ATOM 729 O O . LYS A 1 90 ? -3.429 10.714 15.484 1.00 80.69 90 LYS A O 1
ATOM 734 N N . GLY A 1 91 ? -3.649 8.771 16.579 1.00 71.62 91 GLY A N 1
ATOM 735 C CA . GLY A 1 91 ? -3.301 9.284 17.903 1.00 71.62 91 GLY A CA 1
ATOM 736 C C . GLY A 1 91 ? -1.821 9.056 18.223 1.00 71.62 91 GLY A C 1
ATOM 737 O O . GLY A 1 91 ? -1.084 8.467 17.442 1.00 71.62 91 GLY A O 1
ATOM 738 N N . SER A 1 92 ? -1.378 9.461 19.415 1.00 64.31 92 SER A N 1
ATOM 739 C CA . SER A 1 92 ? -0.016 9.185 19.888 1.00 64.31 92 SER A CA 1
ATOM 740 C C . SER A 1 92 ? 0.093 7.756 20.449 1.00 64.31 92 SER A C 1
ATOM 742 O O . SER A 1 92 ? -0.145 7.540 21.642 1.00 64.31 92 SER A O 1
ATOM 744 N N . ALA A 1 93 ? 0.426 6.771 19.612 1.00 71.81 93 ALA A N 1
ATOM 745 C CA . ALA A 1 93 ? 0.618 5.376 20.020 1.00 71.81 93 ALA A CA 1
ATOM 746 C C . ALA A 1 93 ? 1.975 4.837 19.534 1.00 71.81 93 ALA A C 1
ATOM 748 O O . ALA A 1 93 ? 2.057 4.126 18.538 1.00 71.81 93 ALA A O 1
ATOM 749 N N . ALA A 1 94 ? 3.034 5.135 20.294 1.00 73.56 94 ALA A N 1
ATOM 750 C CA . ALA A 1 94 ? 4.425 4.884 19.898 1.00 73.56 94 ALA A CA 1
ATOM 751 C C . ALA A 1 94 ? 4.751 3.423 19.520 1.00 73.56 94 ALA A C 1
ATOM 753 O O . ALA A 1 94 ? 5.583 3.188 18.649 1.00 73.56 94 ALA A O 1
ATOM 754 N N . ASP A 1 95 ? 4.111 2.440 20.159 1.00 73.88 95 ASP A N 1
ATOM 755 C CA . ASP A 1 95 ? 4.327 1.018 19.850 1.00 73.88 95 ASP A CA 1
ATOM 756 C C . ASP A 1 95 ? 3.770 0.630 18.467 1.00 73.88 95 ASP A C 1
ATOM 758 O O . ASP A 1 95 ? 4.417 -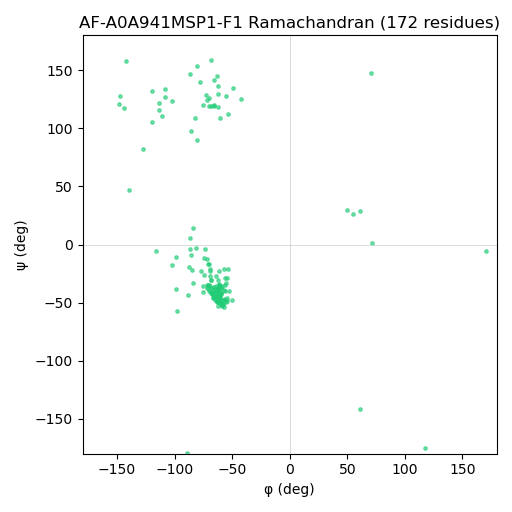0.071 17.691 1.00 73.88 95 ASP A O 1
ATOM 762 N N . ALA A 1 96 ? 2.596 1.160 18.117 1.00 79.50 96 ALA A N 1
ATOM 763 C CA . ALA A 1 96 ? 1.982 0.933 16.816 1.00 79.50 96 ALA A CA 1
ATOM 764 C C . ALA A 1 96 ? 2.807 1.596 15.696 1.00 79.50 96 ALA A C 1
ATOM 766 O O . ALA A 1 96 ? 3.068 0.969 14.668 1.00 79.50 96 ALA A O 1
ATOM 767 N N . ASP A 1 97 ? 3.317 2.807 15.946 1.00 86.38 97 ASP A N 1
ATOM 768 C CA . ASP A 1 97 ? 4.219 3.509 15.026 1.00 86.38 97 ASP A CA 1
ATOM 769 C C . ASP A 1 97 ? 5.520 2.723 14.787 1.00 86.38 97 ASP A C 1
ATOM 771 O O . ASP A 1 97 ? 5.994 2.628 13.654 1.00 86.38 97 ASP A O 1
ATOM 775 N N . ALA A 1 98 ? 6.088 2.109 15.832 1.00 90.69 98 ALA A N 1
ATOM 776 C CA . ALA A 1 98 ? 7.295 1.293 15.713 1.00 90.69 98 ALA A CA 1
ATOM 777 C C . ALA A 1 98 ? 7.068 0.038 14.852 1.00 90.69 98 ALA A C 1
ATOM 779 O O . ALA A 1 98 ? 7.914 -0.302 14.021 1.00 90.69 98 ALA A O 1
ATOM 780 N N . ARG A 1 99 ? 5.916 -0.627 15.006 1.00 92.06 99 ARG A N 1
ATOM 781 C CA . ARG A 1 99 ? 5.539 -1.804 14.203 1.00 92.06 99 ARG A CA 1
ATOM 782 C C . ARG A 1 99 ? 5.337 -1.447 12.729 1.00 92.06 99 ARG A C 1
ATOM 784 O O . ARG A 1 99 ? 5.836 -2.155 11.855 1.00 92.06 99 ARG A O 1
ATOM 791 N N . VAL A 1 100 ? 4.689 -0.320 12.432 1.00 94.19 100 VAL A N 1
ATOM 792 C CA . VAL A 1 100 ? 4.560 0.164 11.046 1.00 94.19 100 VAL A CA 1
ATOM 793 C C . VAL A 1 100 ? 5.918 0.565 10.475 1.00 94.19 100 VAL A C 1
ATOM 795 O O . VAL A 1 100 ? 6.242 0.202 9.346 1.00 94.19 100 VAL A O 1
ATOM 798 N N . ALA A 1 101 ? 6.764 1.245 11.250 1.00 95.56 101 ALA A N 1
ATOM 799 C CA . ALA A 1 101 ? 8.118 1.586 10.817 1.00 95.56 101 ALA A CA 1
ATOM 800 C C . ALA A 1 101 ? 8.957 0.335 10.494 1.00 95.56 101 ALA A C 1
ATOM 802 O O . ALA A 1 101 ? 9.716 0.332 9.522 1.00 95.56 101 ALA A O 1
ATOM 803 N N . GLN A 1 102 ? 8.794 -0.747 11.264 1.00 95.75 102 GLN A N 1
ATOM 804 C CA . GLN A 1 102 ? 9.418 -2.037 10.973 1.00 95.75 102 GLN A CA 1
ATOM 805 C C . GLN A 1 102 ? 8.935 -2.610 9.634 1.00 95.75 102 GLN A C 1
ATOM 807 O O . GLN A 1 102 ? 9.771 -2.987 8.811 1.00 95.75 102 GLN A O 1
ATOM 812 N N . LEU A 1 103 ? 7.619 -2.646 9.398 1.00 96.31 103 LEU A N 1
ATOM 813 C CA . LEU A 1 103 ? 7.035 -3.111 8.135 1.00 96.31 103 LEU A CA 1
ATOM 814 C C . LEU A 1 103 ? 7.608 -2.342 6.934 1.00 96.31 103 LEU A C 1
ATOM 816 O O . LEU A 1 103 ? 8.100 -2.951 5.982 1.00 96.31 103 LEU A O 1
ATOM 820 N N . ARG A 1 104 ? 7.610 -1.006 7.020 1.00 98.25 104 ARG A N 1
ATOM 821 C CA . ARG A 1 104 ? 8.157 -0.110 5.989 1.00 98.25 104 ARG A CA 1
ATOM 822 C C . ARG A 1 104 ? 9.619 -0.425 5.692 1.00 98.25 104 ARG A C 1
ATOM 824 O O . ARG A 1 104 ? 10.000 -0.581 4.536 1.00 98.25 104 ARG A O 1
ATOM 831 N N . LYS A 1 105 ? 10.434 -0.592 6.738 1.00 98.1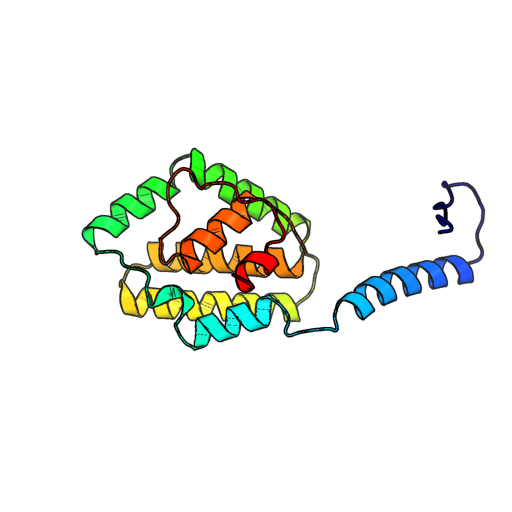2 105 LYS A N 1
ATOM 832 C CA . LYS A 1 105 ? 11.860 -0.908 6.599 1.00 98.12 105 LYS A CA 1
ATOM 833 C C . LYS A 1 105 ? 12.095 -2.242 5.889 1.00 98.12 105 LYS A C 1
ATOM 835 O O . LYS A 1 105 ? 12.960 -2.301 5.019 1.00 98.12 105 LYS A O 1
ATOM 840 N N . ILE A 1 106 ? 11.359 -3.296 6.253 1.00 97.25 106 ILE A N 1
ATOM 841 C CA . ILE A 1 106 ? 11.493 -4.621 5.623 1.00 97.25 106 ILE A CA 1
ATOM 842 C C . ILE A 1 106 ? 11.232 -4.509 4.121 1.00 97.25 106 ILE A C 1
ATOM 844 O O . ILE A 1 106 ? 12.062 -4.920 3.312 1.00 97.25 106 ILE A O 1
ATOM 848 N N . LEU A 1 107 ? 10.109 -3.896 3.752 1.00 97.69 107 LEU A N 1
ATOM 849 C CA . LEU A 1 107 ? 9.675 -3.813 2.362 1.00 97.69 107 LEU A CA 1
ATOM 850 C C . LEU A 1 107 ? 10.539 -2.873 1.528 1.00 97.69 107 LEU A C 1
ATOM 852 O O . LEU A 1 107 ? 10.808 -3.181 0.368 1.00 97.69 107 LEU A O 1
ATOM 856 N N . TYR A 1 108 ? 11.032 -1.779 2.112 1.00 98.31 108 TYR A N 1
ATOM 857 C CA . TYR A 1 108 ? 12.004 -0.914 1.448 1.00 98.31 108 TYR A CA 1
ATOM 858 C C . TYR A 1 108 ? 13.277 -1.693 1.100 1.00 98.31 108 TYR A C 1
ATOM 860 O O . TYR A 1 108 ? 13.712 -1.683 -0.048 1.00 98.31 108 TYR A O 1
ATOM 868 N N . LEU A 1 109 ? 13.857 -2.411 2.071 1.00 97.50 109 LEU A N 1
ATOM 869 C CA . LEU A 1 109 ? 15.099 -3.162 1.864 1.00 97.50 109 LEU A CA 1
ATOM 870 C C . LEU A 1 109 ? 14.925 -4.295 0.846 1.00 97.50 109 LEU A C 1
ATOM 872 O O . LEU A 1 109 ? 15.749 -4.417 -0.055 1.00 97.50 109 LEU A O 1
ATOM 876 N N . GLN A 1 110 ? 13.837 -5.064 0.934 1.00 96.19 110 GLN A N 1
ATOM 877 C CA . GLN A 1 110 ? 13.527 -6.113 -0.045 1.00 96.19 110 GLN A CA 1
ATOM 878 C C . GLN A 1 110 ? 13.320 -5.547 -1.454 1.00 96.19 110 GLN A C 1
ATOM 880 O O . GLN A 1 110 ? 13.772 -6.132 -2.437 1.00 96.19 110 GLN A O 1
ATOM 885 N N . SER A 1 111 ? 12.649 -4.398 -1.566 1.00 96.44 111 SER A N 1
ATOM 886 C CA . SER A 1 111 ? 12.428 -3.749 -2.860 1.00 96.44 111 SER A CA 1
ATOM 887 C C . SER A 1 111 ? 13.735 -3.227 -3.456 1.00 96.44 111 SER A C 1
ATOM 889 O O . SER A 1 111 ? 13.983 -3.414 -4.647 1.00 96.44 111 SER A O 1
ATOM 891 N N . MET A 1 112 ? 14.594 -2.625 -2.627 1.00 96.62 112 MET A N 1
ATOM 892 C CA . MET A 1 112 ? 15.922 -2.163 -3.033 1.00 96.62 112 MET A CA 1
ATOM 893 C C . MET A 1 112 ? 16.811 -3.306 -3.514 1.00 96.62 112 MET A C 1
ATOM 895 O O . MET A 1 112 ? 17.454 -3.165 -4.547 1.00 96.62 112 MET A O 1
ATOM 899 N N . GLU A 1 113 ? 16.831 -4.430 -2.796 1.00 94.81 113 GLU A N 1
ATOM 900 C CA . GLU A 1 113 ? 17.606 -5.614 -3.179 1.00 94.81 113 GLU A CA 1
ATOM 901 C C . GLU A 1 113 ? 17.154 -6.186 -4.527 1.00 94.81 113 GLU A C 1
ATOM 903 O O . GLU A 1 113 ? 17.969 -6.687 -5.296 1.00 94.81 113 GLU A O 1
ATOM 908 N N . ARG A 1 114 ? 15.854 -6.106 -4.827 1.00 93.31 114 ARG A N 1
ATOM 909 C CA . ARG A 1 114 ? 15.285 -6.740 -6.016 1.00 93.31 114 ARG A CA 1
ATOM 910 C C . ARG A 1 114 ? 15.319 -5.880 -7.274 1.00 93.31 114 ARG A C 1
ATOM 912 O O . ARG A 1 114 ? 15.558 -6.412 -8.355 1.00 93.31 114 ARG A O 1
ATOM 919 N N . TRP A 1 115 ? 14.982 -4.602 -7.154 1.00 95.06 115 TRP A N 1
ATOM 920 C CA . TRP A 1 115 ? 14.768 -3.721 -8.308 1.00 95.06 115 TRP A CA 1
ATOM 921 C C . TRP A 1 115 ? 15.760 -2.564 -8.385 1.00 95.06 115 TRP A C 1
ATOM 923 O O . TRP A 1 115 ? 15.710 -1.800 -9.346 1.00 95.06 115 TRP A O 1
ATOM 933 N N . GLU A 1 116 ? 16.614 -2.397 -7.368 1.00 95.75 116 GLU A N 1
ATOM 934 C CA . GLU A 1 116 ? 17.641 -1.348 -7.305 1.00 95.75 116 GLU A CA 1
ATOM 935 C C . GLU A 1 116 ? 17.097 0.062 -7.619 1.00 95.75 116 GLU A C 1
ATOM 937 O O . GLU A 1 116 ? 17.798 0.935 -8.127 1.00 95.75 116 GLU A O 1
ATOM 942 N N . SER A 1 117 ? 15.819 0.296 -7.307 1.00 96.62 117 SER A N 1
ATOM 943 C CA . SER A 1 117 ? 15.104 1.540 -7.584 1.00 96.62 117 SER A CA 1
ATOM 944 C C . SER A 1 117 ? 14.627 2.157 -6.268 1.00 96.62 117 SER A C 1
ATOM 946 O O . SER A 1 117 ? 13.657 1.664 -5.683 1.00 96.62 117 SER A O 1
ATOM 948 N N . PRO A 1 118 ? 15.286 3.233 -5.793 1.00 97.19 118 PRO A N 1
ATOM 949 C CA . PRO A 1 118 ? 14.879 3.949 -4.585 1.00 97.19 118 PRO A CA 1
ATOM 950 C C . PRO A 1 118 ? 13.437 4.451 -4.639 1.00 97.19 118 PRO A C 1
ATOM 952 O O . PRO A 1 118 ? 12.719 4.323 -3.652 1.00 97.19 118 PRO A O 1
ATOM 955 N N . ASP A 1 119 ? 12.995 4.951 -5.793 1.00 97.31 119 ASP A N 1
ATOM 956 C CA . ASP A 1 119 ? 11.647 5.504 -5.966 1.00 97.31 119 ASP A CA 1
ATOM 957 C C . ASP A 1 119 ? 10.571 4.412 -5.888 1.00 97.31 119 ASP A C 1
ATOM 959 O O . ASP A 1 119 ? 9.554 4.577 -5.211 1.00 97.31 119 ASP A O 1
ATOM 963 N N . LEU A 1 120 ? 10.818 3.250 -6.508 1.00 97.25 120 LEU A N 1
ATOM 964 C CA . LEU A 1 120 ? 9.928 2.095 -6.385 1.00 97.25 120 LEU A CA 1
ATOM 965 C C . LEU A 1 120 ? 9.900 1.567 -4.947 1.00 97.25 120 LEU A C 1
ATOM 967 O O . LEU A 1 120 ? 8.827 1.286 -4.413 1.00 97.25 120 LEU A O 1
ATOM 971 N N . ALA A 1 121 ? 11.067 1.455 -4.308 1.00 97.50 121 ALA A N 1
ATOM 972 C CA . ALA A 1 121 ? 11.171 1.005 -2.926 1.00 97.50 121 ALA A CA 1
ATOM 973 C C . ALA A 1 121 ? 10.453 1.954 -1.956 1.00 97.50 121 ALA A C 1
ATOM 975 O O . ALA A 1 121 ? 9.777 1.484 -1.039 1.00 97.50 121 ALA A O 1
ATOM 976 N N . ALA A 1 122 ? 10.551 3.268 -2.180 1.00 98.12 122 ALA A N 1
ATOM 977 C CA . ALA A 1 122 ? 9.817 4.279 -1.430 1.00 98.12 122 ALA A CA 1
ATOM 978 C C . ALA A 1 122 ? 8.304 4.124 -1.627 1.00 98.12 122 ALA A C 1
ATOM 980 O O . ALA A 1 122 ? 7.588 4.013 -0.636 1.00 98.12 122 ALA A O 1
ATOM 981 N N . CYS A 1 123 ? 7.824 3.990 -2.870 1.00 97.50 123 CYS A N 1
ATOM 982 C CA . CYS A 1 123 ? 6.400 3.781 -3.156 1.00 97.50 123 CYS A CA 1
ATOM 983 C C . CYS A 1 123 ? 5.836 2.539 -2.453 1.00 97.50 123 CYS A C 1
ATOM 985 O O . CYS A 1 123 ? 4.790 2.617 -1.811 1.00 97.50 123 CYS A O 1
ATOM 987 N N . ILE A 1 124 ? 6.529 1.399 -2.549 1.00 97.88 124 ILE A N 1
ATOM 988 C CA . ILE A 1 124 ? 6.102 0.155 -1.893 1.00 97.88 124 ILE A CA 1
ATOM 989 C C . ILE A 1 124 ? 6.106 0.341 -0.372 1.00 97.88 124 ILE A C 1
ATOM 991 O O . ILE A 1 124 ? 5.115 0.049 0.292 1.00 97.88 124 ILE A O 1
ATOM 995 N N . SER A 1 125 ? 7.198 0.859 0.195 1.00 98.25 125 SER A N 1
ATOM 996 C CA . SER A 1 125 ? 7.295 1.145 1.630 1.00 98.25 125 SER A CA 1
ATOM 997 C C . SER A 1 125 ? 6.152 2.042 2.111 1.00 98.25 125 SER A C 1
ATOM 999 O O . SER A 1 125 ? 5.527 1.749 3.128 1.00 98.25 125 SER A O 1
ATOM 1001 N N . ASP A 1 126 ? 5.853 3.114 1.387 1.00 98.25 126 ASP A N 1
ATOM 1002 C CA . ASP A 1 126 ? 4.848 4.097 1.779 1.00 98.25 126 ASP A CA 1
ATOM 1003 C C . ASP A 1 126 ? 3.424 3.549 1.649 1.00 98.25 126 ASP A C 1
ATOM 1005 O O . ASP A 1 126 ? 2.611 3.772 2.547 1.00 98.25 126 ASP A O 1
ATOM 1009 N N . ASP A 1 127 ? 3.139 2.747 0.617 1.00 98.00 127 ASP A N 1
ATOM 1010 C CA . ASP A 1 127 ? 1.863 2.035 0.480 1.00 98.00 127 ASP A CA 1
ATOM 1011 C C . ASP A 1 127 ? 1.597 1.121 1.679 1.00 98.00 127 ASP A C 1
ATOM 1013 O O . ASP A 1 127 ? 0.515 1.149 2.267 1.00 98.00 127 ASP A O 1
ATOM 1017 N N . PHE A 1 128 ? 2.587 0.320 2.077 1.00 97.44 128 PHE A N 1
ATOM 1018 C CA . PHE A 1 128 ? 2.436 -0.576 3.222 1.00 97.44 128 PHE A CA 1
ATOM 1019 C C . PHE A 1 128 ? 2.478 0.160 4.565 1.00 97.44 128 PHE A C 1
ATOM 1021 O O . PHE A 1 128 ? 1.859 -0.302 5.524 1.00 97.44 128 PHE A O 1
ATOM 1028 N N . GLY A 1 129 ? 3.135 1.321 4.632 1.00 96.94 129 GLY A N 1
ATOM 1029 C CA . GLY A 1 129 ? 3.000 2.256 5.746 1.00 96.94 129 GLY A CA 1
ATOM 1030 C C . GLY A 1 129 ? 1.549 2.699 5.921 1.00 96.94 129 GLY A C 1
ATOM 1031 O O . GLY A 1 129 ? 0.970 2.499 6.986 1.00 96.94 129 GLY A O 1
ATOM 1032 N N . LEU A 1 130 ? 0.938 3.192 4.842 1.00 97.25 130 LEU A N 1
ATOM 1033 C CA . LEU A 1 130 ? -0.456 3.624 4.823 1.00 97.25 130 LEU A CA 1
ATOM 1034 C C . LEU A 1 130 ? -1.431 2.485 5.159 1.00 97.25 130 LEU A C 1
ATOM 1036 O O . LEU A 1 130 ? -2.357 2.678 5.944 1.00 97.25 130 LEU A O 1
ATOM 1040 N N . ILE A 1 131 ? -1.217 1.286 4.608 1.00 96.25 131 ILE A N 1
ATOM 1041 C CA . ILE A 1 131 ? -2.017 0.090 4.927 1.00 96.25 131 ILE A CA 1
ATOM 1042 C C . ILE A 1 131 ? -1.888 -0.266 6.414 1.00 96.25 131 ILE A C 1
ATOM 1044 O O . ILE A 1 131 ? -2.899 -0.500 7.074 1.00 96.25 131 ILE A O 1
ATOM 1048 N N . GLY A 1 132 ? -0.668 -0.289 6.959 1.00 94.69 132 GLY A N 1
ATOM 1049 C CA . GLY A 1 132 ? -0.438 -0.591 8.372 1.00 94.69 132 GLY A CA 1
ATOM 1050 C C . GLY A 1 132 ? -1.106 0.426 9.300 1.00 94.69 132 GLY A C 1
ATOM 1051 O O . GLY A 1 132 ? -1.779 0.054 10.261 1.00 94.69 132 GLY A O 1
ATOM 1052 N N . ASP A 1 133 ? -1.002 1.707 8.960 1.00 93.81 133 ASP A N 1
ATOM 1053 C CA . ASP A 1 133 ? -1.634 2.791 9.703 1.00 93.81 133 ASP A CA 1
ATOM 1054 C C . ASP A 1 133 ? -3.170 2.737 9.624 1.00 93.81 133 ASP A C 1
ATOM 1056 O O . ASP A 1 133 ? -3.862 2.974 10.621 1.00 93.81 133 ASP A O 1
ATOM 1060 N N . ALA A 1 134 ? -3.724 2.368 8.466 1.00 93.75 134 ALA A N 1
ATOM 1061 C CA . ALA A 1 134 ? -5.158 2.159 8.290 1.00 93.75 134 ALA A CA 1
ATOM 1062 C C . ALA A 1 134 ? -5.680 0.993 9.147 1.00 93.75 134 ALA A C 1
ATOM 1064 O O . ALA A 1 134 ? -6.755 1.109 9.738 1.00 93.75 134 ALA A O 1
ATOM 1065 N N . LEU A 1 135 ? -4.912 -0.097 9.284 1.00 91.56 135 LEU A N 1
ATOM 1066 C CA . LEU A 1 135 ? -5.256 -1.213 10.175 1.00 91.56 135 LEU A CA 1
ATOM 1067 C C . LEU A 1 135 ? -5.309 -0.766 11.645 1.00 91.56 135 LEU A C 1
ATOM 1069 O O . LEU A 1 135 ? -6.280 -1.063 12.339 1.00 91.56 135 LEU A O 1
ATOM 1073 N N . ILE A 1 136 ? -4.319 0.008 12.106 1.00 89.88 136 ILE A N 1
ATOM 1074 C CA . ILE A 1 136 ? -4.262 0.521 13.489 1.00 89.88 136 ILE A CA 1
ATOM 1075 C C . ILE A 1 136 ? -5.420 1.477 13.787 1.00 89.88 136 ILE A C 1
ATOM 1077 O O . ILE A 1 136 ? -6.042 1.410 14.850 1.00 89.88 136 ILE A O 1
ATOM 1081 N N . THR A 1 137 ? -5.702 2.387 12.856 1.00 88.62 137 THR A N 1
ATOM 1082 C CA . THR A 1 137 ? -6.754 3.405 12.999 1.00 88.62 137 THR A CA 1
ATOM 1083 C C . THR A 1 137 ? -8.150 2.876 12.674 1.00 88.62 137 THR A C 1
ATOM 1085 O O . THR A 1 137 ? -9.129 3.606 12.831 1.00 88.62 137 THR A O 1
ATOM 1088 N N . GLN A 1 138 ? -8.257 1.614 12.241 1.00 88.62 138 GLN A N 1
ATOM 1089 C CA . GLN A 1 138 ? -9.485 0.988 11.742 1.00 88.62 138 GLN A CA 1
ATOM 1090 C C . GLN A 1 138 ? -10.137 1.778 10.595 1.00 88.62 138 GLN A C 1
ATOM 1092 O O . GLN A 1 138 ? -11.351 1.697 10.385 1.00 88.62 138 GLN A O 1
ATOM 1097 N N . TYR A 1 139 ? -9.342 2.542 9.843 1.00 90.38 139 TYR A N 1
ATOM 1098 C CA . TYR A 1 139 ? -9.819 3.331 8.720 1.00 90.38 139 TYR A CA 1
ATOM 1099 C C . TYR A 1 139 ? -10.230 2.414 7.565 1.00 90.38 139 TYR A C 1
ATOM 1101 O O . TYR A 1 139 ? -9.415 1.676 7.016 1.00 90.38 139 TYR A O 1
ATOM 1109 N N . GLN A 1 140 ? -11.507 2.477 7.185 1.00 91.31 140 GLN A N 1
ATOM 1110 C CA . GLN A 1 140 ? -12.059 1.674 6.097 1.00 91.31 140 GLN A CA 1
ATOM 1111 C C . GLN A 1 140 ? -12.211 2.523 4.840 1.00 91.31 140 GLN A C 1
ATOM 1113 O O . GLN A 1 140 ? -12.903 3.544 4.844 1.00 91.31 140 GLN A O 1
ATOM 1118 N N . ASN A 1 141 ? -11.586 2.085 3.750 1.00 94.38 141 ASN A N 1
ATOM 1119 C CA . ASN A 1 141 ? -11.677 2.750 2.460 1.00 94.38 141 ASN A CA 1
ATOM 1120 C C . ASN A 1 141 ? -11.584 1.715 1.323 1.00 94.38 141 ASN A C 1
ATOM 1122 O O . ASN A 1 141 ? -10.558 1.040 1.210 1.00 94.38 141 ASN A O 1
ATOM 1126 N N . PRO A 1 142 ? -12.599 1.615 0.443 1.00 95.44 142 PRO A N 1
ATOM 1127 C CA . PRO A 1 142 ? -12.587 0.671 -0.675 1.00 95.44 142 PRO A CA 1
ATOM 1128 C C . PRO A 1 142 ? -11.379 0.795 -1.613 1.00 95.44 142 PRO A C 1
ATOM 1130 O O . PRO A 1 142 ? -10.951 -0.192 -2.212 1.00 95.44 142 PRO A O 1
ATOM 1133 N N . TRP A 1 143 ? -10.806 1.991 -1.745 1.00 96.81 143 TRP A N 1
ATOM 1134 C CA . TRP A 1 143 ? -9.594 2.205 -2.529 1.00 96.81 143 TRP A CA 1
ATOM 1135 C C . TRP A 1 143 ? -8.356 1.588 -1.864 1.00 96.81 143 TRP A C 1
ATOM 1137 O O . TRP A 1 143 ? -7.566 0.951 -2.556 1.00 96.81 143 TRP A O 1
ATOM 1147 N N . LEU A 1 144 ? -8.217 1.681 -0.533 1.00 96.19 144 LEU A N 1
ATOM 1148 C CA . LEU A 1 144 ? -7.133 1.005 0.201 1.00 96.19 144 LEU A CA 1
ATOM 1149 C C . LEU A 1 144 ? -7.259 -0.518 0.133 1.00 96.19 144 LEU A C 1
ATOM 1151 O O . LEU A 1 144 ? -6.255 -1.213 -0.012 1.00 96.19 144 LEU A O 1
ATOM 1155 N N . ASN A 1 145 ? -8.487 -1.037 0.163 1.00 94.81 145 ASN A N 1
ATOM 1156 C CA . ASN A 1 145 ? -8.727 -2.461 -0.060 1.00 94.81 145 ASN A CA 1
ATOM 1157 C C . ASN A 1 145 ? -8.236 -2.881 -1.456 1.00 94.81 145 ASN A C 1
ATOM 1159 O O . ASN A 1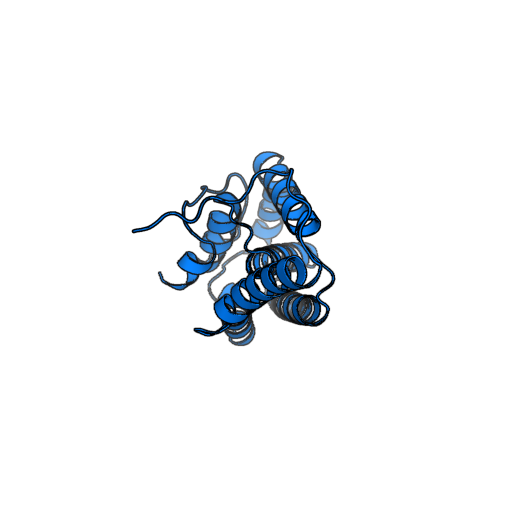 145 ? -7.554 -3.893 -1.595 1.00 94.81 145 ASN A O 1
ATOM 1163 N N . GLY A 1 146 ? -8.529 -2.074 -2.482 1.00 95.31 146 GLY A N 1
ATOM 1164 C CA . GLY A 1 146 ? -8.025 -2.282 -3.841 1.00 95.31 146 GLY A CA 1
ATOM 1165 C C . GLY A 1 146 ? -6.497 -2.198 -3.947 1.00 95.31 146 GLY A C 1
ATOM 1166 O O . GLY A 1 146 ? -5.893 -2.976 -4.688 1.00 95.31 146 GLY A O 1
ATOM 1167 N N . LEU A 1 147 ? -5.868 -1.295 -3.187 1.00 96.56 147 LEU A N 1
ATOM 1168 C CA . LEU A 1 147 ? -4.411 -1.151 -3.099 1.00 96.56 147 LEU A CA 1
ATOM 1169 C C . LEU A 1 147 ? -3.758 -2.421 -2.540 1.00 96.56 147 LEU A C 1
ATOM 1171 O O . LEU A 1 147 ? -2.877 -2.990 -3.184 1.00 96.56 147 LEU A O 1
ATOM 1175 N N . LEU A 1 148 ? -4.225 -2.908 -1.387 1.00 94.50 148 LEU A N 1
ATOM 1176 C CA . LEU A 1 148 ? -3.715 -4.142 -0.785 1.00 94.50 148 LEU A CA 1
ATOM 1177 C C . LEU A 1 148 ? -3.981 -5.356 -1.685 1.00 94.50 148 LEU A C 1
ATOM 1179 O O . LEU A 1 148 ? -3.087 -6.173 -1.907 1.00 94.50 148 LEU A O 1
ATOM 1183 N N . LEU A 1 149 ? -5.183 -5.457 -2.260 1.00 92.44 149 LEU A N 1
ATOM 1184 C CA . LEU A 1 149 ? -5.544 -6.560 -3.148 1.00 92.44 149 LEU A CA 1
ATOM 1185 C C . LEU A 1 149 ? -4.655 -6.618 -4.398 1.00 92.44 149 LEU A C 1
ATOM 1187 O O . LEU A 1 149 ? -4.348 -7.714 -4.866 1.00 92.44 149 LEU A O 1
ATOM 1191 N N . ALA A 1 150 ? -4.211 -5.472 -4.926 1.00 93.81 150 ALA A N 1
ATOM 1192 C CA . ALA A 1 150 ? -3.253 -5.432 -6.029 1.00 93.81 150 ALA A CA 1
ATOM 1193 C C . ALA A 1 150 ? -1.959 -6.172 -5.661 1.00 93.81 150 ALA A C 1
ATOM 1195 O O . ALA A 1 150 ? -1.564 -7.094 -6.378 1.00 93.81 150 ALA A O 1
ATOM 1196 N N . TYR A 1 151 ? -1.366 -5.841 -4.509 1.00 93.94 151 TYR A N 1
ATOM 1197 C CA . TYR A 1 151 ? -0.157 -6.502 -4.018 1.00 93.94 151 TYR A CA 1
ATOM 1198 C C . TYR A 1 151 ? -0.371 -7.995 -3.760 1.00 93.94 151 TYR A C 1
ATOM 1200 O O . TYR A 1 151 ? 0.422 -8.810 -4.229 1.00 93.94 151 TYR A O 1
ATOM 1208 N N . LEU A 1 152 ? -1.467 -8.376 -3.093 1.00 89.44 152 LEU A N 1
ATOM 1209 C CA . LEU A 1 152 ? -1.794 -9.789 -2.849 1.00 89.44 152 LEU A CA 1
ATOM 1210 C C . LEU A 1 152 ? -2.010 -10.569 -4.157 1.00 89.44 152 LEU A C 1
ATOM 1212 O O . LEU A 1 152 ? -1.651 -11.741 -4.262 1.00 89.44 152 LEU A O 1
ATOM 1216 N N . SER A 1 153 ? -2.502 -9.890 -5.193 1.00 89.88 153 SER A N 1
ATOM 1217 C CA . SER A 1 153 ? -2.636 -10.420 -6.555 1.00 89.88 153 SER A CA 1
ATOM 1218 C C . SER A 1 153 ? -1.347 -10.310 -7.378 1.00 89.88 153 SER A C 1
ATOM 1220 O O . SER A 1 153 ? -1.380 -10.480 -8.594 1.00 89.88 153 SER A O 1
ATOM 1222 N N . SER A 1 154 ? -0.203 -10.043 -6.737 1.00 91.06 154 SER A N 1
ATOM 1223 C CA . SER A 1 154 ? 1.120 -9.962 -7.372 1.00 91.06 154 SER A CA 1
ATOM 1224 C C . SER A 1 154 ? 1.241 -8.870 -8.444 1.00 91.06 154 SER A C 1
ATOM 1226 O O . SER A 1 154 ? 2.029 -8.999 -9.380 1.00 91.06 154 SER A O 1
ATOM 1228 N N . ARG A 1 155 ? 0.465 -7.787 -8.315 1.00 92.50 155 ARG A N 1
ATOM 1229 C CA . ARG A 1 155 ? 0.424 -6.661 -9.253 1.00 92.50 155 ARG A CA 1
ATOM 1230 C C . ARG A 1 155 ? 0.819 -5.365 -8.554 1.00 92.50 155 ARG A C 1
ATOM 1232 O O . ARG A 1 155 ? 0.267 -5.024 -7.512 1.00 92.50 155 ARG A O 1
ATOM 1239 N N . PHE A 1 156 ? 1.713 -4.599 -9.175 1.00 95.25 156 PHE A N 1
ATOM 1240 C CA . PHE A 1 156 ? 2.071 -3.282 -8.661 1.00 95.25 156 PHE A CA 1
ATOM 1241 C C . PHE A 1 156 ? 0.909 -2.309 -8.911 1.00 95.25 156 PHE A C 1
ATOM 1243 O O . PHE A 1 156 ? 0.384 -2.262 -10.032 1.00 95.25 156 PHE A O 1
ATOM 1250 N N . PRO A 1 157 ? 0.446 -1.573 -7.890 1.00 95.38 157 PRO A N 1
ATOM 1251 C CA . PRO A 1 157 ? -0.683 -0.672 -8.037 1.00 95.38 157 PRO A CA 1
ATOM 1252 C C . PRO A 1 157 ? -0.285 0.600 -8.794 1.00 95.38 157 PRO A C 1
ATOM 1254 O O . PRO A 1 157 ? 0.569 1.368 -8.354 1.00 95.38 157 PRO A O 1
ATOM 1257 N N . THR A 1 158 ? -0.945 0.822 -9.930 1.00 93.81 158 THR A N 1
ATOM 1258 C CA . THR A 1 158 ? -0.754 1.964 -10.833 1.00 93.81 158 THR A CA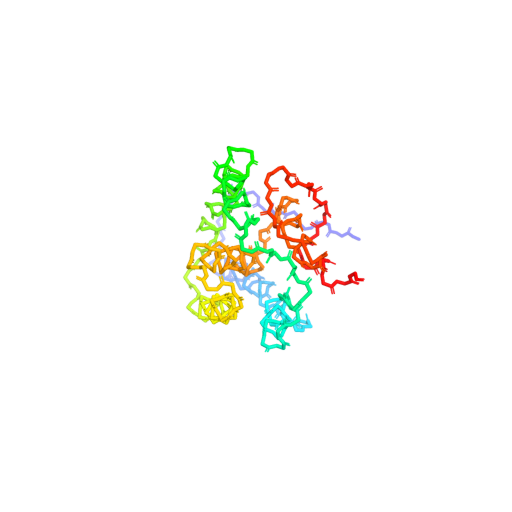 1
ATOM 1259 C C . THR A 1 158 ? -2.102 2.415 -11.400 1.00 93.81 158 THR A C 1
ATOM 1261 O O . THR A 1 158 ? -3.052 1.627 -11.439 1.00 93.81 158 THR A O 1
ATOM 1264 N N . GLY A 1 159 ? -2.195 3.672 -11.851 1.00 91.19 159 GLY A N 1
ATOM 1265 C CA . GLY A 1 159 ? -3.373 4.193 -12.551 1.00 91.19 159 GLY A CA 1
ATOM 1266 C C . GLY A 1 159 ? -4.667 4.154 -11.728 1.00 91.19 159 GLY A C 1
ATOM 1267 O O . GLY A 1 159 ? -4.684 4.435 -10.532 1.00 91.19 159 GLY A O 1
ATOM 1268 N N . GLU A 1 160 ? -5.792 3.842 -12.369 1.00 92.75 160 GLU A N 1
ATOM 1269 C CA . GLU A 1 160 ? -7.075 3.711 -11.673 1.00 92.75 160 GLU A CA 1
ATOM 1270 C C . GLU A 1 160 ? -7.222 2.332 -11.025 1.00 92.75 160 GLU A C 1
ATOM 1272 O O . GLU A 1 160 ? -7.409 1.318 -11.697 1.00 92.75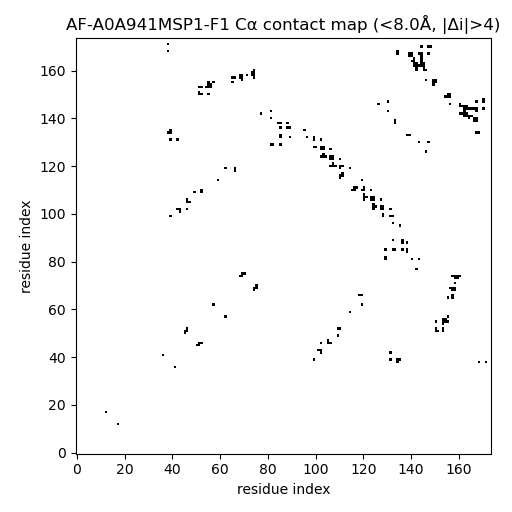 160 GLU A O 1
ATOM 1277 N N . LEU A 1 161 ? -7.161 2.294 -9.691 1.00 93.81 161 LEU A N 1
ATOM 1278 C CA . LEU A 1 161 ? -7.435 1.078 -8.931 1.00 93.81 161 LEU A CA 1
ATOM 1279 C C . LEU A 1 161 ? -8.936 0.806 -8.826 1.00 93.81 161 LEU A C 1
ATOM 1281 O O . LEU A 1 161 ? -9.732 1.709 -8.551 1.00 93.81 161 LEU A O 1
ATOM 1285 N N . GLN A 1 162 ? -9.298 -0.471 -8.953 1.00 92.06 162 GLN A N 1
ATOM 1286 C CA . GLN A 1 162 ? -10.637 -0.948 -8.643 1.00 92.06 162 GLN A CA 1
ATOM 1287 C C . GLN A 1 162 ? -10.891 -0.851 -7.136 1.00 92.06 162 GLN A C 1
ATOM 1289 O O . GLN A 1 162 ? -10.217 -1.489 -6.326 1.00 92.06 162 GLN A O 1
ATOM 1294 N N . GLU A 1 163 ? -11.898 -0.069 -6.766 1.00 93.62 163 GLU A N 1
ATOM 1295 C CA . GLU A 1 163 ? -12.365 0.023 -5.388 1.00 93.62 163 GLU A CA 1
ATOM 1296 C C . GLU A 1 163 ? -13.055 -1.282 -4.983 1.00 93.62 163 GLU A C 1
ATOM 1298 O O . GLU A 1 163 ? -13.963 -1.763 -5.663 1.00 93.62 163 GLU A O 1
ATOM 1303 N N . THR A 1 164 ? -12.604 -1.865 -3.874 1.00 92.75 164 THR A N 1
ATOM 1304 C CA . THR A 1 164 ? -13.078 -3.162 -3.387 1.00 92.75 164 THR A CA 1
ATOM 1305 C C . THR A 1 164 ? -13.830 -2.965 -2.069 1.00 92.75 164 THR A C 1
ATOM 1307 O O . THR A 1 164 ? -13.228 -2.515 -1.094 1.00 92.75 164 THR A O 1
ATOM 1310 N N . PRO A 1 165 ? -15.141 -3.253 -1.995 1.00 89.75 165 PRO A N 1
ATOM 1311 C CA . PRO A 1 165 ? -15.900 -3.111 -0.754 1.00 89.75 165 PRO A CA 1
ATOM 1312 C C . PRO A 1 165 ? -15.466 -4.153 0.290 1.00 89.75 165 PRO A C 1
ATOM 1314 O O . PRO A 1 165 ? -14.935 -5.201 -0.064 1.00 89.75 165 PRO A O 1
ATOM 1317 N N . GLY A 1 166 ? -15.737 -3.884 1.569 1.00 86.75 166 GLY A N 1
ATOM 1318 C CA . GLY A 1 166 ? -15.396 -4.776 2.688 1.00 86.75 166 GLY A CA 1
ATOM 1319 C C . GLY A 1 166 ? -14.410 -4.146 3.667 1.00 86.75 166 GLY A C 1
ATOM 1320 O O . GLY A 1 166 ? -14.086 -2.960 3.543 1.00 86.75 166 GLY A O 1
ATOM 1321 N N . LEU A 1 167 ? -13.962 -4.927 4.652 1.00 83.38 167 LEU A N 1
ATOM 1322 C CA . LEU A 1 167 ? -12.928 -4.485 5.582 1.00 83.38 167 LEU A CA 1
ATOM 1323 C C . LEU A 1 167 ? -11.540 -4.769 5.007 1.00 83.38 167 LEU A C 1
ATOM 1325 O O . LEU A 1 167 ? -11.333 -5.785 4.345 1.00 83.38 167 LEU A O 1
ATOM 1329 N N . LEU A 1 168 ? -10.566 -3.912 5.311 1.00 83.81 168 LEU A N 1
ATOM 1330 C CA . LEU A 1 168 ? -9.177 -4.104 4.868 1.00 83.81 168 LEU A CA 1
ATOM 1331 C C . LEU A 1 168 ? -8.605 -5.460 5.322 1.00 83.81 168 LEU A C 1
ATOM 1333 O O . LEU A 1 168 ? -7.862 -6.112 4.594 1.00 83.81 16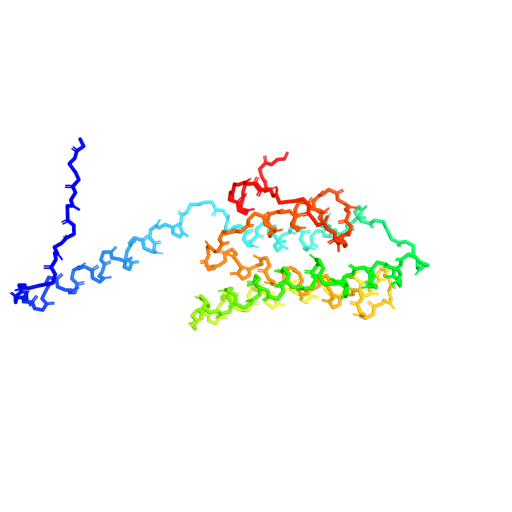8 LEU A O 1
ATOM 1337 N N . GLU A 1 169 ? -9.009 -5.919 6.506 1.00 82.88 169 GLU A N 1
ATOM 1338 C CA . GLU A 1 169 ? -8.629 -7.217 7.068 1.00 82.88 169 GLU A CA 1
ATOM 1339 C C . GLU A 1 169 ? -9.233 -8.427 6.338 1.00 82.88 169 GLU A C 1
ATOM 1341 O O . GLU A 1 169 ? -8.692 -9.532 6.425 1.00 82.88 169 GLU A O 1
ATOM 1346 N N . ASP A 1 170 ? -10.330 -8.243 5.596 1.00 83.12 170 ASP A N 1
ATOM 1347 C CA . ASP A 1 170 ? -10.947 -9.326 4.827 1.00 83.12 170 ASP A CA 1
ATOM 1348 C C . ASP A 1 170 ? -10.070 -9.741 3.640 1.00 83.12 170 ASP A C 1
ATOM 1350 O O . ASP A 1 170 ? -10.129 -10.893 3.210 1.00 83.12 170 ASP A O 1
ATOM 1354 N N . ALA A 1 171 ? -9.185 -8.853 3.171 1.00 73.31 171 ALA A N 1
ATOM 1355 C CA . ALA A 1 171 ? -8.223 -9.156 2.115 1.00 73.31 171 ALA A CA 1
ATOM 1356 C C . ALA A 1 171 ? -7.246 -10.285 2.499 1.00 73.31 171 ALA A C 1
ATOM 1358 O O . ALA A 1 171 ? -6.717 -10.953 1.618 1.00 73.31 171 ALA A O 1
ATOM 1359 N N . PHE A 1 172 ? -7.032 -10.539 3.797 1.00 71.12 172 PHE A N 1
ATOM 1360 C CA . PHE A 1 172 ? -6.165 -11.622 4.280 1.00 71.12 172 PHE A CA 1
ATOM 1361 C C . PHE A 1 172 ? -6.870 -12.982 4.410 1.00 71.12 172 PHE A C 1
ATOM 1363 O O . PHE A 1 172 ? -6.228 -13.955 4.802 1.00 71.12 172 PHE A O 1
ATOM 1370 N N . LYS A 1 173 ? -8.186 -13.057 4.162 1.00 67.62 173 LYS A N 1
ATOM 1371 C CA . LYS A 1 173 ? -8.989 -14.288 4.303 1.00 67.62 173 LYS A CA 1
ATOM 1372 C C . LYS A 1 173 ? -9.235 -15.011 2.971 1.00 67.62 173 LYS A C 1
ATOM 1374 O O . LYS A 1 173 ? -9.780 -16.114 2.996 1.00 67.62 173 LYS A O 1
ATOM 1379 N N . ALA A 1 174 ? -8.910 -14.369 1.850 1.00 49.09 174 ALA A N 1
ATOM 1380 C CA . ALA A 1 174 ? -9.086 -14.892 0.494 1.00 49.09 174 ALA A CA 1
ATOM 1381 C C . ALA A 1 174 ? -7.922 -15.806 0.088 1.00 49.09 174 ALA A C 1
ATOM 1383 O O . ALA A 1 174 ? -8.200 -16.810 -0.607 1.00 49.09 174 ALA A O 1
#

Radius of gyration: 19.61 Å; Cα contacts (8 Å, |Δi|>4): 152; chains: 1; bounding box: 50×33×58 Å

Nearest PDB structures (foldseek):
  8ows-assembly1_A  TM=8.915E-01  e=3.901E-04  Escherichia marmotae
  9cu8-assembly1_A  TM=3.294E-01  e=7.406E+00  synthetic construct

Secondary structure (DSSP, 8-state):
----PPPPS-----HHHHHHHHHHHHHHHHHTT-SSS-HHHHHHHHHHTTHHHHT----HHHHHHHHHHHHSHHHHHHHHHHHHHHHHH--S-HHHHHHHHHHHHHHHHHHHHHH--HHHHHHHHHHHHHHHHHHHHT---HHHHHHHHHHHTT----SSPPP--S-GGGGG--

Mean predicted aligned error: 10.68 Å